Protein AF-A0AAQ3PL29-F1 (afdb_monomer)

Solvent-accessible surface area (backbone atoms only — not comparable to full-atom values): 6044 Å² total; per-residue (Å²): 77,51,42,71,51,41,98,82,77,38,75,44,59,37,98,85,70,43,81,46,47,61,82,81,49,55,82,45,53,76,32,68,85,42,53,78,67,60,96,75,78,90,84,74,54,77,70,49,51,51,46,7,36,37,24,46,77,64,25,51,72,46,39,22,65,73,70,69,34,84,84,58,50,38,90,79,58,35,65,40,60,66,62,54,57,53,51,31,62,74,59,63,70,81,80,84,92,127

Nearest PDB structures (foldseek):
  7eox-assembly2_B  TM=8.051E-01  e=1.163E-01  Euphorbia resinifera

Mean predicted aligned error: 13.04 Å

Organism: NCBI:txid547442

pLDDT: mean 70.76, std 15.59, range [32.84, 94.56]

Structure (mmCIF, N/CA/C/O backbone):
data_AF-A0AAQ3PL29-F1
#
_entry.id   AF-A0AAQ3PL29-F1
#
loop_
_atom_site.group_PDB
_atom_site.id
_atom_site.type_symbol
_atom_site.label_atom_id
_atom_site.label_alt_id
_atom_site.label_comp_id
_atom_site.label_asym_id
_atom_site.label_entity_id
_atom_site.label_seq_id
_atom_site.pdbx_PDB_ins_code
_atom_site.Cartn_x
_atom_site.Cartn_y
_atom_site.Cartn_z
_atom_site.occupancy
_atom_site.B_iso_or_equiv
_atom_site.auth_seq_id
_atom_site.auth_comp_id
_atom_site.auth_asym_id
_atom_site.auth_atom_id
_atom_site.pdbx_PDB_model_num
ATOM 1 N N . MET A 1 1 ? 8.591 -1.775 -19.445 1.00 53.91 1 MET A N 1
ATOM 2 C CA . MET A 1 1 ? 8.043 -0.527 -18.872 1.00 53.91 1 MET A CA 1
ATOM 3 C C . MET A 1 1 ? 8.960 0.686 -19.023 1.00 53.91 1 MET A C 1
ATOM 5 O O . MET A 1 1 ? 8.446 1.721 -19.422 1.00 53.91 1 MET A O 1
ATOM 9 N N . ALA A 1 2 ? 10.278 0.591 -18.808 1.00 64.62 2 ALA A N 1
ATOM 10 C CA . ALA A 1 2 ? 11.175 1.740 -18.972 1.00 64.62 2 ALA A CA 1
ATOM 11 C C . ALA A 1 2 ? 12.517 1.386 -19.624 1.00 64.62 2 ALA A C 1
ATOM 13 O O . ALA A 1 2 ? 12.862 0.202 -19.713 1.00 64.62 2 ALA A O 1
ATOM 14 N N . ASP A 1 3 ? 13.228 2.407 -20.102 1.00 64.19 3 ASP A N 1
ATOM 15 C CA . ASP A 1 3 ? 14.595 2.305 -20.617 1.00 64.19 3 ASP A CA 1
ATOM 16 C C . ASP A 1 3 ? 15.584 2.959 -19.649 1.00 64.19 3 ASP A C 1
ATOM 18 O O . ASP A 1 3 ? 15.267 3.983 -19.049 1.00 64.19 3 ASP A O 1
ATOM 22 N N . LEU A 1 4 ? 16.758 2.357 -19.480 1.00 68.94 4 LEU A N 1
ATOM 23 C CA . LEU A 1 4 ? 17.850 2.885 -18.648 1.00 68.94 4 LEU A CA 1
ATOM 24 C C . LEU A 1 4 ? 18.853 3.697 -19.477 1.00 68.94 4 LEU A C 1
ATOM 26 O O . LEU A 1 4 ? 19.781 4.289 -18.924 1.00 68.94 4 LEU A O 1
ATOM 30 N N . LEU A 1 5 ? 18.681 3.690 -20.800 1.00 72.94 5 LEU A N 1
ATOM 31 C CA . LEU A 1 5 ? 19.566 4.334 -21.750 1.00 72.94 5 LEU A CA 1
ATOM 32 C C . LEU A 1 5 ? 18.849 5.481 -22.462 1.00 72.94 5 LEU A C 1
ATOM 34 O O . LEU A 1 5 ? 17.677 5.383 -22.818 1.00 72.94 5 LEU A O 1
ATOM 38 N N . ASP A 1 6 ? 19.585 6.562 -22.690 1.00 70.50 6 ASP A N 1
ATOM 39 C CA . ASP A 1 6 ? 19.188 7.632 -23.595 1.00 70.50 6 ASP A CA 1
ATOM 40 C C . ASP A 1 6 ? 19.398 7.204 -25.063 1.00 70.50 6 ASP A C 1
ATOM 42 O O . ASP A 1 6 ? 20.060 6.207 -25.367 1.00 70.50 6 ASP A O 1
ATOM 46 N N . ASN A 1 7 ? 18.895 8.005 -25.998 1.00 74.62 7 ASN A N 1
ATOM 47 C CA . ASN A 1 7 ? 18.986 7.824 -27.449 1.00 74.62 7 ASN A CA 1
ATOM 48 C C . ASN A 1 7 ? 20.429 7.666 -27.969 1.00 74.62 7 ASN A C 1
ATOM 50 O O . ASN A 1 7 ? 20.645 7.153 -29.066 1.00 74.62 7 ASN A O 1
ATOM 54 N N . GLY A 1 8 ? 21.422 8.106 -27.189 1.00 76.81 8 GLY A N 1
ATOM 55 C CA . GLY A 1 8 ? 22.848 7.902 -27.451 1.00 76.81 8 GLY A CA 1
ATOM 56 C C . GLY A 1 8 ? 23.420 6.566 -26.959 1.00 76.81 8 GLY A C 1
ATOM 57 O O . GLY A 1 8 ? 24.637 6.397 -27.015 1.00 76.81 8 GLY A O 1
ATOM 58 N N . VAL A 1 9 ? 22.587 5.645 -26.455 1.00 72.94 9 VAL A N 1
ATOM 59 C CA . VAL A 1 9 ? 22.993 4.379 -25.812 1.00 72.94 9 VAL A CA 1
ATOM 60 C C . VAL A 1 9 ? 23.937 4.639 -24.628 1.00 72.94 9 VAL A C 1
ATOM 62 O O . VAL A 1 9 ? 24.962 3.985 -24.445 1.00 72.94 9 VAL A O 1
ATOM 65 N N . LYS A 1 10 ? 23.610 5.658 -23.831 1.00 76.56 10 LYS A N 1
ATOM 66 C CA . LYS A 1 10 ? 24.331 6.045 -22.610 1.00 76.56 10 LYS A CA 1
ATOM 67 C C . LYS A 1 10 ? 23.372 6.045 -21.423 1.00 76.56 10 LYS A C 1
ATOM 69 O O . LYS A 1 10 ? 22.183 6.249 -21.660 1.00 76.56 10 LYS A O 1
ATOM 74 N N . PRO A 1 11 ? 23.853 5.845 -20.185 1.00 70.56 11 PRO A N 1
ATOM 75 C CA . PRO A 1 11 ? 23.021 5.995 -18.996 1.00 70.56 11 PRO A CA 1
ATOM 76 C C . PRO A 1 11 ? 22.309 7.348 -18.992 1.00 70.56 11 PRO A C 1
ATOM 78 O O . PRO A 1 11 ? 22.901 8.363 -19.369 1.00 70.56 11 PRO A O 1
ATOM 81 N N . ILE A 1 12 ? 21.037 7.354 -18.597 1.00 67.94 12 ILE A N 1
ATOM 82 C CA . ILE A 1 12 ? 20.301 8.606 -18.415 1.00 67.94 12 ILE A CA 1
ATOM 83 C C . ILE A 1 12 ? 20.897 9.341 -17.204 1.00 67.94 12 ILE A C 1
ATOM 85 O O . ILE A 1 12 ? 21.131 8.743 -16.152 1.00 67.94 12 ILE A O 1
ATOM 89 N N . LEU A 1 13 ? 21.164 10.635 -17.376 1.00 72.81 13 LEU A N 1
ATOM 90 C CA . LEU A 1 13 ? 21.776 11.489 -16.361 1.00 72.81 13 LEU A CA 1
ATOM 91 C C . LEU A 1 13 ? 20.704 12.262 -15.581 1.00 72.81 13 LEU A C 1
ATOM 93 O O . LEU A 1 13 ? 19.688 12.674 -16.146 1.00 72.81 13 LEU A O 1
ATOM 97 N N . GLY A 1 14 ? 20.947 12.478 -14.289 1.00 62.56 14 GLY A N 1
ATOM 98 C CA . GLY A 1 14 ? 20.147 13.361 -13.442 1.00 62.56 14 GLY A CA 1
ATOM 99 C C . GLY A 1 14 ? 20.372 14.839 -13.770 1.00 62.56 14 GLY A C 1
ATOM 100 O O . GLY A 1 14 ? 21.231 15.196 -14.579 1.00 62.56 14 GLY A O 1
ATOM 101 N N . GLU A 1 15 ? 19.636 15.737 -13.108 1.00 62.50 15 GLU A N 1
ATOM 102 C CA . GLU A 1 15 ? 19.735 17.180 -13.391 1.00 62.50 15 GLU A CA 1
ATOM 103 C C . GLU A 1 15 ? 21.132 17.762 -13.105 1.00 62.50 15 GLU A C 1
ATOM 105 O O . GLU A 1 15 ? 21.545 18.748 -13.718 1.00 62.50 15 GLU A O 1
ATOM 110 N N . GLN A 1 16 ? 21.887 17.112 -12.218 1.00 74.94 16 GLN A N 1
ATOM 111 C CA . GLN A 1 16 ? 23.268 17.460 -11.881 1.00 74.94 16 GLN A CA 1
ATOM 112 C C . GLN A 1 16 ? 24.308 16.892 -12.868 1.00 74.94 16 GLN A C 1
ATOM 114 O O . GLN A 1 16 ? 25.496 17.111 -12.668 1.00 74.94 16 GLN A O 1
ATOM 119 N N . HIS A 1 17 ? 23.881 16.232 -13.956 1.00 63.34 17 HIS A N 1
ATOM 120 C CA . HIS A 1 17 ? 24.731 15.533 -14.938 1.00 63.34 17 HIS A CA 1
ATOM 121 C C . HIS A 1 17 ? 25.517 14.327 -14.393 1.00 63.34 17 HIS A C 1
ATOM 123 O O . HIS A 1 17 ? 26.402 13.813 -15.075 1.00 63.34 17 HIS A O 1
ATOM 129 N N . ASP A 1 18 ? 25.152 13.842 -13.210 1.00 70.12 18 ASP A N 1
ATOM 130 C CA . ASP A 1 18 ? 25.602 12.555 -12.683 1.00 70.12 18 ASP A CA 1
ATOM 131 C C . ASP A 1 18 ? 24.663 11.427 -13.134 1.00 70.12 18 ASP A C 1
ATOM 133 O O . ASP A 1 18 ? 23.526 11.684 -13.543 1.00 70.12 18 ASP A O 1
ATOM 137 N N . ASP A 1 19 ? 25.116 10.173 -13.045 1.00 64.75 19 ASP A N 1
ATOM 138 C CA . ASP A 1 19 ? 24.275 9.003 -13.317 1.00 64.75 19 ASP A CA 1
ATOM 139 C C . ASP A 1 19 ? 22.994 9.066 -12.479 1.00 64.75 19 ASP A C 1
ATOM 141 O O . ASP A 1 19 ? 23.026 9.256 -11.258 1.00 64.75 19 ASP A O 1
ATOM 145 N N . ALA A 1 20 ? 21.843 8.905 -13.129 1.00 61.81 20 ALA A N 1
ATOM 146 C CA . ALA A 1 20 ? 20.590 8.969 -12.413 1.00 61.81 20 ALA A CA 1
ATOM 147 C C . ALA A 1 20 ? 20.385 7.726 -11.543 1.00 61.81 20 ALA A C 1
ATOM 149 O O . ALA A 1 20 ? 20.145 6.614 -12.016 1.00 61.81 20 ALA A O 1
ATOM 150 N N . VAL A 1 21 ? 20.463 7.937 -10.235 1.00 61.34 21 VAL A N 1
ATOM 151 C CA . VAL A 1 21 ? 20.115 6.943 -9.224 1.00 61.34 21 VAL A CA 1
ATOM 152 C C . VAL A 1 21 ? 18.597 6.754 -9.153 1.00 61.34 21 VAL A C 1
ATOM 154 O O . VAL A 1 21 ? 17.822 7.673 -9.413 1.00 61.34 21 VAL A O 1
ATOM 157 N N . SER A 1 22 ? 18.144 5.569 -8.734 1.00 59.12 22 SER A N 1
ATOM 158 C CA . SER A 1 22 ? 16.713 5.221 -8.635 1.00 59.12 22 SER A CA 1
ATOM 159 C C . SER A 1 22 ? 15.881 6.222 -7.818 1.00 59.12 22 SER A C 1
ATOM 161 O O . SER A 1 22 ? 14.675 6.332 -8.014 1.00 59.12 22 SER A O 1
ATOM 163 N N . PHE A 1 23 ? 16.522 6.982 -6.925 1.00 55.91 23 PHE A N 1
ATOM 164 C CA . PHE A 1 23 ? 15.887 8.028 -6.125 1.00 55.91 23 PHE A CA 1
ATOM 165 C C . PHE A 1 23 ? 15.575 9.317 -6.909 1.00 55.91 23 PHE A C 1
ATOM 167 O O . PHE A 1 23 ? 14.596 9.986 -6.595 1.00 55.91 23 PHE A O 1
ATOM 174 N N . THR A 1 24 ? 16.364 9.669 -7.931 1.00 57.50 24 THR A N 1
ATOM 175 C CA . THR A 1 24 ? 16.134 10.869 -8.759 1.00 57.50 24 THR A CA 1
ATOM 176 C C . THR A 1 24 ? 15.277 10.576 -9.988 1.00 57.50 24 THR A C 1
ATOM 178 O O . THR A 1 24 ? 14.532 11.446 -10.429 1.00 57.50 24 THR A O 1
ATOM 181 N N . MET A 1 25 ? 15.323 9.348 -10.518 1.00 59.66 25 MET A N 1
ATOM 182 C CA . MET A 1 25 ? 14.597 8.976 -11.741 1.00 59.66 25 MET A CA 1
ATOM 183 C C . MET A 1 25 ? 13.397 8.039 -11.553 1.00 59.66 25 MET A C 1
ATOM 185 O O . MET A 1 25 ? 12.648 7.815 -12.509 1.00 59.66 25 MET A O 1
ATOM 189 N N . GLY A 1 26 ? 13.182 7.486 -10.357 1.00 66.25 26 GLY A N 1
ATOM 190 C CA . GLY A 1 26 ? 12.108 6.521 -10.118 1.00 66.25 26 GLY A CA 1
ATOM 191 C C . GLY A 1 26 ? 12.196 5.326 -11.074 1.00 66.25 26 GLY A C 1
ATOM 192 O O . GLY A 1 26 ? 13.261 4.743 -11.264 1.00 66.25 26 GLY A O 1
ATOM 193 N N . ALA A 1 27 ? 11.084 4.974 -11.722 1.00 63.06 27 ALA A N 1
ATOM 194 C CA . ALA A 1 27 ? 10.999 3.834 -12.637 1.00 63.06 27 ALA A CA 1
ATOM 195 C C . ALA A 1 27 ? 11.666 4.050 -14.017 1.00 63.06 27 ALA A C 1
ATOM 197 O O . ALA A 1 27 ? 11.422 3.252 -14.916 1.00 63.06 27 ALA A O 1
ATOM 198 N N . SER A 1 28 ? 12.522 5.066 -14.186 1.00 65.94 28 SER A N 1
ATOM 199 C CA . SER A 1 28 ? 13.227 5.427 -15.429 1.00 65.94 28 SER A CA 1
ATOM 200 C C . SER A 1 28 ? 12.316 5.878 -16.590 1.00 65.94 28 SER A C 1
ATOM 202 O O . SER A 1 28 ? 11.094 5.950 -16.461 1.00 65.94 28 SER A O 1
ATOM 204 N N . HIS A 1 29 ? 12.905 6.247 -17.734 1.00 69.38 29 HIS A N 1
ATOM 205 C CA . HIS A 1 29 ? 12.187 6.839 -18.867 1.00 69.38 29 HIS A CA 1
ATOM 206 C C . HIS A 1 29 ? 11.142 5.878 -19.456 1.00 69.38 29 HIS A C 1
ATOM 208 O O . HIS A 1 29 ? 11.463 4.769 -19.894 1.00 69.38 29 HIS A O 1
ATOM 214 N N . PHE A 1 30 ? 9.877 6.311 -19.470 1.00 59.41 30 PHE A N 1
ATOM 215 C CA . PHE A 1 30 ? 8.733 5.499 -19.881 1.00 59.41 30 PHE A CA 1
ATOM 216 C C . PHE A 1 30 ? 8.857 5.059 -21.344 1.00 59.41 30 PHE A C 1
ATOM 218 O O . PHE A 1 30 ? 8.944 5.880 -22.256 1.00 59.41 30 PHE A O 1
ATOM 225 N N . ASN A 1 31 ? 8.816 3.749 -21.587 1.00 65.06 31 ASN A N 1
ATOM 226 C CA . ASN A 1 31 ? 8.811 3.191 -22.933 1.00 65.06 31 ASN A CA 1
ATOM 227 C C . ASN A 1 31 ? 7.426 2.610 -23.236 1.00 65.06 31 ASN A C 1
ATOM 229 O O . ASN A 1 31 ? 7.120 1.479 -22.852 1.00 65.06 31 ASN A O 1
ATOM 233 N N . ALA A 1 32 ? 6.611 3.387 -23.958 1.00 66.31 32 ALA A N 1
ATOM 234 C CA . ALA A 1 32 ? 5.229 3.042 -24.292 1.00 66.31 32 ALA A CA 1
ATOM 235 C C . ALA A 1 32 ? 5.106 1.709 -25.050 1.00 66.31 32 ALA A C 1
ATOM 237 O O . ALA A 1 32 ? 4.215 0.916 -24.758 1.00 66.31 32 ALA A O 1
ATOM 238 N N . SER A 1 33 ? 6.043 1.412 -25.959 1.00 69.88 33 SER A N 1
ATOM 239 C CA . SER A 1 33 ? 6.047 0.151 -26.722 1.00 69.88 33 SER A CA 1
ATOM 240 C C . SER A 1 33 ? 6.299 -1.081 -25.845 1.00 69.88 33 SER A C 1
ATOM 242 O O . SER A 1 33 ? 5.809 -2.168 -26.130 1.00 69.88 33 SER A O 1
ATOM 244 N N . ARG A 1 34 ? 7.025 -0.906 -24.734 1.00 63.06 34 ARG A N 1
ATOM 245 C CA . ARG A 1 34 ? 7.270 -1.939 -23.716 1.00 63.06 34 ARG A CA 1
ATOM 246 C C . ARG A 1 34 ? 6.267 -1.894 -22.560 1.00 63.06 34 ARG A C 1
ATOM 248 O O . ARG A 1 34 ? 6.461 -2.610 -21.578 1.00 63.06 34 ARG A O 1
ATOM 255 N N . ALA A 1 35 ? 5.279 -1.005 -22.608 1.00 65.19 35 ALA A N 1
ATOM 256 C CA . ALA A 1 35 ? 4.203 -0.913 -21.623 1.00 65.19 35 ALA A CA 1
ATOM 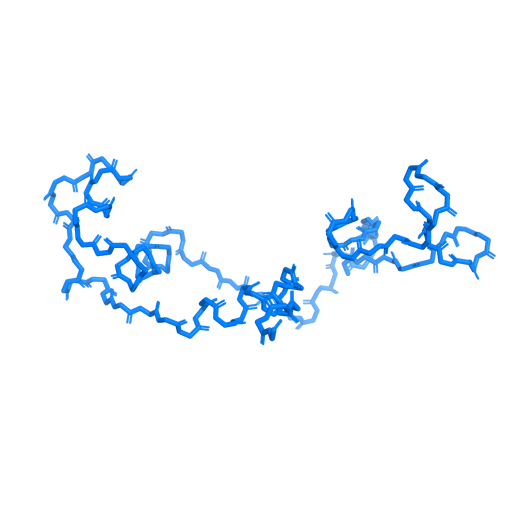257 C C . ALA A 1 35 ? 2.920 -1.611 -22.106 1.00 65.19 35 ALA A C 1
ATOM 259 O O . ALA A 1 35 ? 2.059 -1.921 -21.293 1.00 65.19 35 ALA A O 1
ATOM 260 N N . THR A 1 36 ? 2.805 -1.884 -23.410 1.00 66.25 36 THR A N 1
ATOM 261 C CA . THR A 1 36 ? 1.655 -2.576 -24.012 1.00 66.25 36 THR A CA 1
ATOM 262 C C . THR A 1 36 ? 1.665 -4.096 -23.830 1.00 66.25 36 THR A C 1
ATOM 264 O O . THR A 1 36 ? 0.607 -4.703 -23.935 1.00 66.25 36 THR A O 1
ATOM 267 N N . ASP A 1 37 ? 2.819 -4.705 -23.542 1.00 66.44 37 ASP A N 1
ATOM 268 C CA . ASP A 1 37 ? 2.946 -6.134 -23.216 1.00 66.44 37 ASP A CA 1
ATOM 269 C C . ASP A 1 37 ? 3.873 -6.304 -22.003 1.00 66.44 37 ASP A C 1
ATOM 271 O O . ASP A 1 37 ? 5.101 -6.381 -22.114 1.00 66.44 37 ASP A O 1
ATOM 275 N N . LEU A 1 38 ? 3.276 -6.233 -20.813 1.00 62.66 38 LEU A N 1
ATOM 276 C CA . LEU A 1 38 ? 3.971 -6.396 -19.541 1.00 62.66 38 LEU A CA 1
ATOM 277 C C . LEU A 1 38 ? 3.842 -7.858 -19.112 1.00 62.66 38 LEU A C 1
ATOM 279 O O . LEU A 1 38 ? 2.791 -8.270 -18.633 1.00 62.66 38 LEU A O 1
ATOM 283 N N . GLY A 1 39 ? 4.918 -8.636 -19.256 1.00 73.50 39 GLY A N 1
ATOM 284 C CA . GLY A 1 39 ? 4.913 -10.061 -18.899 1.00 73.50 39 GLY A CA 1
ATOM 285 C C . GLY A 1 39 ? 4.521 -10.360 -17.441 1.00 73.50 39 GLY A C 1
ATOM 286 O O . GLY A 1 39 ? 3.991 -11.434 -17.173 1.00 73.50 39 GLY A O 1
ATOM 287 N N . LEU A 1 40 ? 4.744 -9.422 -16.509 1.00 73.31 40 LEU A N 1
ATOM 288 C CA . LEU A 1 40 ? 4.265 -9.488 -15.125 1.00 73.31 40 LEU A CA 1
ATOM 289 C C . LEU A 1 40 ? 3.723 -8.120 -14.696 1.00 73.31 40 LEU A C 1
ATOM 291 O O . LEU A 1 40 ? 4.397 -7.101 -14.861 1.00 73.31 40 LEU A O 1
ATOM 295 N N . VAL A 1 41 ? 2.529 -8.122 -14.107 1.00 69.44 41 VAL A N 1
ATOM 296 C CA . VAL A 1 41 ? 1.910 -6.961 -13.462 1.00 69.44 41 VAL A CA 1
ATOM 297 C C . VAL A 1 41 ? 1.760 -7.283 -11.981 1.00 69.44 41 VAL A C 1
ATOM 299 O O . VAL A 1 41 ? 1.254 -8.3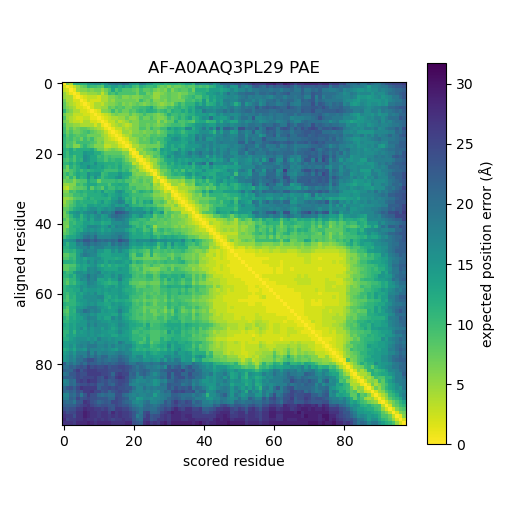47 -11.630 1.00 69.44 41 VAL A O 1
ATOM 302 N N . TYR A 1 42 ? 2.214 -6.373 -11.123 1.00 66.62 42 TYR A N 1
ATOM 303 C CA . TYR A 1 42 ? 1.913 -6.430 -9.698 1.00 66.62 42 TYR A CA 1
ATOM 304 C C . TYR A 1 42 ? 0.582 -5.721 -9.483 1.00 66.62 42 TYR A C 1
ATOM 306 O O . TYR A 1 42 ? 0.507 -4.501 -9.628 1.00 66.62 42 TYR A O 1
ATOM 314 N N . ASP A 1 43 ? -0.461 -6.499 -9.214 1.00 73.31 43 ASP A N 1
ATOM 315 C CA . ASP A 1 43 ? -1.764 -5.960 -8.843 1.00 73.31 43 ASP A CA 1
ATOM 316 C C . ASP A 1 43 ? -1.784 -5.669 -7.340 1.00 73.31 43 ASP A C 1
ATOM 318 O O . ASP A 1 43 ? -1.199 -6.416 -6.553 1.00 73.31 43 ASP A O 1
ATOM 322 N N . VAL A 1 44 ? -2.412 -4.559 -6.963 1.00 70.94 44 VAL A N 1
ATOM 323 C CA . VAL A 1 44 ? -2.536 -4.119 -5.572 1.00 70.94 44 VAL A CA 1
ATOM 324 C C . VAL A 1 44 ? -3.978 -3.687 -5.366 1.00 70.94 44 VAL A C 1
ATOM 326 O O . VAL A 1 44 ? -4.429 -2.705 -5.964 1.00 70.94 44 VAL A O 1
ATOM 329 N N . ASP A 1 45 ? -4.700 -4.388 -4.496 1.00 75.81 45 ASP A N 1
ATOM 330 C CA . ASP A 1 45 ? -6.029 -3.962 -4.090 1.00 75.81 45 ASP A CA 1
ATOM 331 C C . ASP A 1 45 ? -5.902 -2.725 -3.198 1.00 75.81 45 ASP A C 1
ATOM 333 O O . ASP A 1 45 ? -5.389 -2.759 -2.074 1.00 75.81 45 ASP A O 1
ATOM 337 N N . ALA A 1 46 ? -6.381 -1.592 -3.715 1.00 67.19 46 ALA A N 1
ATOM 338 C CA . ALA A 1 46 ? -6.226 -0.304 -3.054 1.00 67.19 46 ALA A CA 1
ATOM 339 C C . ALA A 1 46 ? -6.849 -0.266 -1.647 1.00 67.19 46 ALA A C 1
ATOM 341 O O . ALA A 1 46 ? -6.443 0.538 -0.805 1.00 67.19 46 ALA A O 1
ATOM 342 N N . ARG A 1 47 ? -7.862 -1.101 -1.400 1.00 69.50 47 ARG A N 1
ATOM 343 C CA . ARG A 1 47 ? -8.622 -1.110 -0.160 1.00 69.50 47 ARG A CA 1
ATOM 344 C C . ARG A 1 47 ? -7.995 -2.041 0.863 1.00 69.50 47 ARG A C 1
ATOM 346 O O . ARG A 1 47 ? -7.857 -1.623 2.009 1.00 69.50 47 ARG A O 1
ATOM 353 N N . ASP A 1 48 ? -7.616 -3.247 0.463 1.00 79.56 48 ASP A N 1
ATOM 354 C CA . ASP A 1 48 ? -7.176 -4.281 1.394 1.00 79.56 48 ASP A CA 1
ATOM 355 C C . ASP A 1 48 ? -5.650 -4.311 1.558 1.00 79.56 48 ASP A C 1
ATOM 357 O O . ASP A 1 48 ? -5.161 -4.400 2.689 1.00 79.56 48 ASP A O 1
ATOM 361 N N . ASP A 1 49 ? -4.873 -4.114 0.490 1.00 79.38 49 ASP A N 1
ATOM 362 C CA . ASP A 1 49 ? -3.408 -4.190 0.571 1.00 79.38 49 ASP A CA 1
ATOM 363 C C . ASP A 1 49 ? -2.813 -2.956 1.259 1.00 79.38 49 ASP A C 1
ATOM 365 O O . ASP A 1 49 ? -1.986 -3.077 2.169 1.00 79.38 49 ASP A O 1
ATOM 369 N N . TYR A 1 50 ? -3.287 -1.750 0.918 1.00 83.75 50 TYR A N 1
ATOM 370 C CA . TYR A 1 50 ? -2.840 -0.532 1.606 1.00 83.75 50 TYR A CA 1
ATOM 371 C C . TYR A 1 50 ? -3.335 -0.463 3.049 1.00 83.75 50 TYR A C 1
ATOM 373 O O . TYR A 1 50 ? -2.595 -0.011 3.924 1.00 83.75 50 TYR A O 1
ATOM 381 N N . ALA A 1 51 ? -4.555 -0.921 3.336 1.00 88.81 51 ALA A N 1
ATOM 382 C CA . ALA A 1 51 ? -5.033 -0.976 4.713 1.00 88.81 51 ALA A CA 1
ATOM 383 C C . ALA A 1 51 ? -4.219 -1.980 5.545 1.00 88.81 51 ALA A C 1
ATOM 385 O O . ALA A 1 51 ? -3.825 -1.649 6.665 1.00 88.81 51 ALA A O 1
ATOM 386 N N . SER A 1 52 ? -3.885 -3.147 4.984 1.00 87.19 52 SER A N 1
ATOM 387 C CA . SER A 1 52 ? -3.023 -4.147 5.631 1.00 87.19 52 SER A CA 1
ATOM 388 C C . SER A 1 52 ? -1.614 -3.618 5.885 1.00 87.19 52 SER A C 1
ATOM 390 O O . SER A 1 52 ? -1.030 -3.866 6.944 1.00 87.19 52 SER A O 1
ATOM 392 N N . TYR A 1 53 ? -1.078 -2.842 4.942 1.00 86.31 53 TYR A N 1
ATOM 393 C CA . TYR A 1 53 ? 0.209 -2.167 5.071 1.00 86.31 53 TYR A CA 1
ATOM 394 C C . TYR A 1 53 ? 0.198 -1.101 6.177 1.00 86.31 53 TYR A C 1
ATOM 396 O O . TYR A 1 53 ? 1.055 -1.098 7.063 1.00 86.31 53 TYR A O 1
ATOM 404 N N . ILE A 1 54 ? -0.813 -0.224 6.185 1.00 89.94 54 ILE A N 1
ATOM 405 C CA . ILE A 1 54 ? -0.991 0.799 7.228 1.00 89.94 54 ILE A CA 1
ATOM 406 C C . ILE A 1 54 ? -1.135 0.135 8.601 1.00 89.94 54 ILE A C 1
ATOM 408 O O . ILE A 1 54 ? -0.555 0.604 9.580 1.00 89.94 54 ILE A O 1
ATOM 412 N N . CYS A 1 55 ? -1.861 -0.979 8.682 1.00 91.06 55 CYS A N 1
ATOM 413 C CA . CYS A 1 55 ? -2.010 -1.753 9.908 1.00 91.06 55 CYS A CA 1
ATOM 414 C C . CYS A 1 55 ? -0.702 -2.372 10.402 1.00 91.06 55 CYS A C 1
ATOM 416 O O . CYS A 1 55 ? -0.456 -2.355 11.608 1.00 91.06 55 CYS A O 1
ATOM 418 N N . GLY A 1 56 ? 0.139 -2.883 9.499 1.00 87.81 56 GLY A N 1
ATOM 419 C CA . GLY A 1 56 ? 1.461 -3.409 9.839 1.00 87.81 56 GLY A CA 1
ATOM 420 C C . GLY A 1 56 ? 2.437 -2.331 10.316 1.00 87.81 56 GLY A C 1
ATOM 421 O O . GLY A 1 56 ? 3.188 -2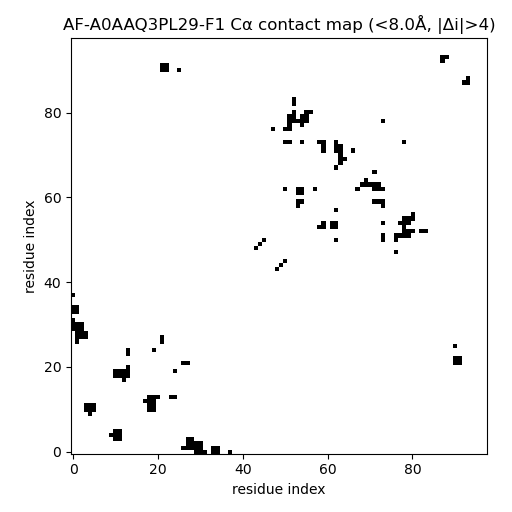.566 11.258 1.00 87.81 56 GLY A O 1
ATOM 422 N N . LEU A 1 57 ? 2.405 -1.147 9.698 1.00 89.62 57 LEU A N 1
ATOM 423 C CA . LEU A 1 57 ? 3.387 -0.088 9.944 1.00 89.62 57 LEU A CA 1
ATOM 424 C C . LEU A 1 57 ? 2.985 0.886 11.064 1.00 89.62 57 LEU A C 1
ATOM 426 O O . LEU A 1 57 ? 3.816 1.275 11.881 1.00 89.62 57 LEU A O 1
ATOM 430 N N . LEU A 1 58 ? 1.723 1.321 11.078 1.00 90.69 58 LEU A N 1
ATOM 431 C CA . LEU A 1 58 ? 1.241 2.456 11.880 1.00 90.69 58 LEU A CA 1
ATOM 432 C C . LEU A 1 58 ? 0.071 2.091 12.811 1.00 90.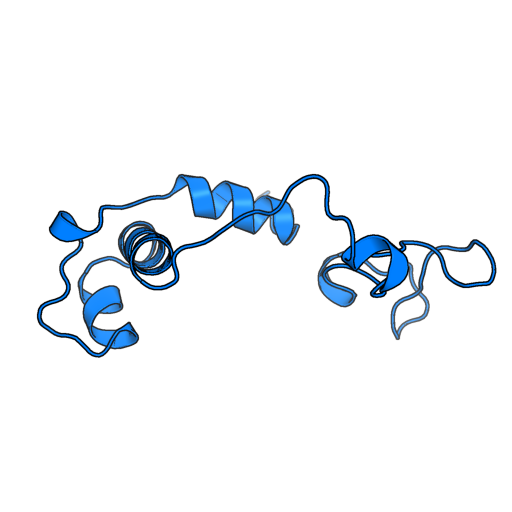69 58 LEU A C 1
ATOM 434 O O . LEU A 1 58 ? -0.261 2.847 13.729 1.00 90.69 58 LEU A O 1
ATOM 438 N N . GLY A 1 59 ? -0.558 0.935 12.590 1.00 90.75 59 GLY A N 1
ATOM 439 C CA . GLY A 1 59 ? -1.624 0.396 13.428 1.00 90.75 59 GLY A CA 1
ATOM 440 C C . GLY A 1 59 ? -3.001 1.042 13.229 1.00 90.75 59 GLY A C 1
ATOM 441 O O . GLY A 1 59 ? -3.233 1.901 12.378 1.00 90.75 59 GLY A O 1
ATOM 442 N N . GLU A 1 60 ? -3.962 0.614 14.049 1.00 93.94 60 GLU A N 1
ATOM 443 C CA . GLU A 1 60 ? -5.394 0.864 13.818 1.00 93.94 60 GLU A CA 1
ATOM 444 C C . GLU A 1 60 ? -5.813 2.340 13.913 1.00 93.94 60 GLU A C 1
ATOM 446 O O . GLU A 1 60 ? -6.717 2.779 13.202 1.00 93.94 60 GLU A O 1
ATOM 451 N N . LYS A 1 61 ? -5.152 3.136 14.764 1.00 94.25 61 LYS A N 1
ATOM 452 C CA . LYS A 1 61 ? -5.434 4.580 14.853 1.00 94.25 61 LYS A CA 1
ATOM 453 C C . LYS A 1 61 ? -5.112 5.288 13.536 1.00 94.25 61 LYS A C 1
ATOM 455 O O . LYS A 1 61 ? -5.892 6.128 13.094 1.00 94.25 61 LYS A O 1
ATOM 460 N N . ALA A 1 62 ? -3.992 4.925 12.913 1.00 92.94 62 ALA A N 1
ATOM 461 C CA . ALA A 1 62 ? -3.592 5.473 11.626 1.00 92.94 62 ALA A CA 1
ATOM 462 C C . ALA A 1 62 ? -4.528 5.001 10.511 1.00 92.94 62 ALA A C 1
ATOM 464 O O . ALA A 1 62 ? -4.959 5.829 9.715 1.00 92.94 62 ALA A O 1
ATOM 465 N N . LEU A 1 63 ? -4.930 3.722 10.515 1.00 93.56 63 LEU A N 1
ATOM 466 C CA . LEU A 1 63 ? -5.918 3.200 9.567 1.00 93.56 63 LEU A CA 1
ATOM 467 C C . LEU A 1 63 ? -7.194 4.051 9.567 1.00 93.56 63 LEU A C 1
ATOM 469 O O . LEU A 1 63 ? -7.590 4.559 8.520 1.00 93.56 63 LEU A O 1
ATOM 473 N N . LYS A 1 64 ? -7.801 4.270 10.738 1.00 94.31 64 LYS A N 1
ATOM 474 C CA . LYS A 1 64 ? -9.044 5.051 10.864 1.00 94.31 64 LYS A CA 1
ATOM 475 C C . LYS A 1 64 ? -8.870 6.510 10.446 1.00 94.31 64 LYS A C 1
ATOM 477 O O . LYS A 1 64 ? -9.780 7.093 9.868 1.00 94.31 64 LYS A O 1
ATOM 482 N N . SER A 1 65 ? -7.707 7.097 10.731 1.00 94.56 65 SER A N 1
ATOM 483 C CA . SER A 1 65 ? -7.418 8.489 10.377 1.00 94.56 65 SER A CA 1
ATOM 484 C C . SER A 1 65 ? -7.173 8.684 8.880 1.00 94.56 65 SER A C 1
ATOM 486 O O . SER A 1 65 ? -7.5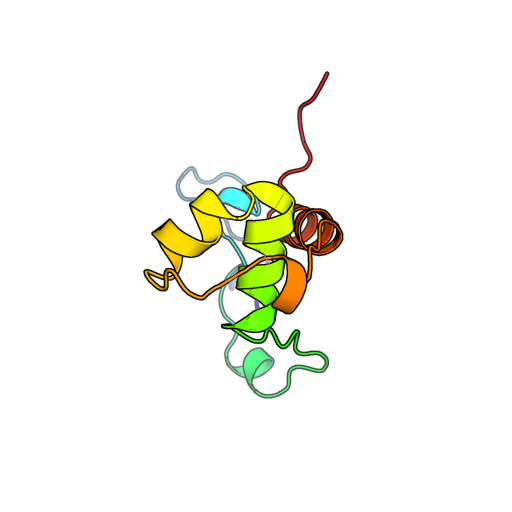95 9.699 8.339 1.00 94.56 65 SER A O 1
ATOM 488 N N . ILE A 1 66 ? -6.485 7.749 8.220 1.00 91.75 66 ILE A N 1
ATOM 489 C CA . ILE A 1 66 ? -6.121 7.847 6.797 1.00 91.75 66 ILE A CA 1
ATOM 490 C C . ILE A 1 66 ? -7.310 7.467 5.911 1.00 91.75 66 ILE A C 1
ATOM 492 O O . ILE A 1 66 ? -7.604 8.160 4.943 1.00 91.75 66 ILE A O 1
ATOM 496 N N .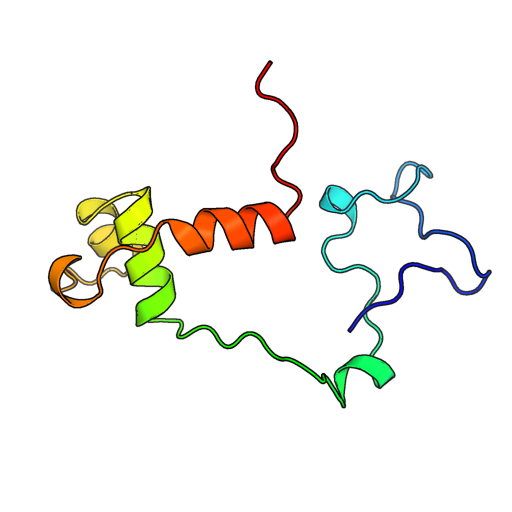 THR A 1 67 ? -8.021 6.392 6.261 1.00 90.12 67 THR A N 1
ATOM 497 C CA . THR A 1 67 ? -9.205 5.936 5.509 1.00 90.12 67 THR A CA 1
ATOM 498 C C . THR A 1 67 ? -10.443 6.790 5.771 1.00 90.12 67 THR A C 1
ATOM 500 O O . THR A 1 67 ? -11.434 6.656 5.058 1.00 90.12 67 THR A O 1
ATOM 503 N N . LEU A 1 68 ? -10.402 7.640 6.806 1.00 92.50 68 LEU A N 1
ATOM 504 C CA . LEU A 1 68 ? -11.541 8.411 7.312 1.00 92.50 68 LEU A CA 1
ATOM 505 C C . LEU A 1 68 ? -12.761 7.534 7.658 1.00 92.50 68 LEU A C 1
ATOM 507 O O . LEU A 1 68 ? -13.881 8.034 7.767 1.00 92.50 68 LEU A O 1
ATOM 511 N N . ASP A 1 69 ? -12.549 6.232 7.871 1.00 89.12 69 ASP A N 1
ATOM 512 C CA . ASP A 1 69 ? -13.582 5.275 8.250 1.00 89.12 69 ASP A CA 1
ATOM 513 C C . ASP A 1 69 ? -13.331 4.764 9.679 1.00 89.12 69 ASP A C 1
ATOM 515 O O . ASP A 1 69 ? -12.433 3.944 9.899 1.00 89.12 69 ASP A O 1
ATOM 519 N N . PRO A 1 70 ? -14.141 5.169 10.675 1.00 89.25 70 PRO A N 1
ATOM 520 C CA . PRO A 1 70 ? -13.989 4.698 12.049 1.00 89.25 70 PRO A CA 1
ATOM 521 C C . PRO A 1 70 ? -14.336 3.209 12.227 1.00 89.25 70 PRO A C 1
ATOM 523 O O . PRO A 1 70 ? -14.008 2.634 13.268 1.00 89.25 70 PRO A O 1
ATOM 526 N N . ARG A 1 71 ? -15.007 2.579 11.250 1.00 90.44 71 ARG A N 1
ATOM 527 C CA . ARG A 1 71 ? -15.382 1.153 11.268 1.00 90.44 71 ARG A CA 1
ATOM 528 C C . ARG A 1 71 ? -14.291 0.240 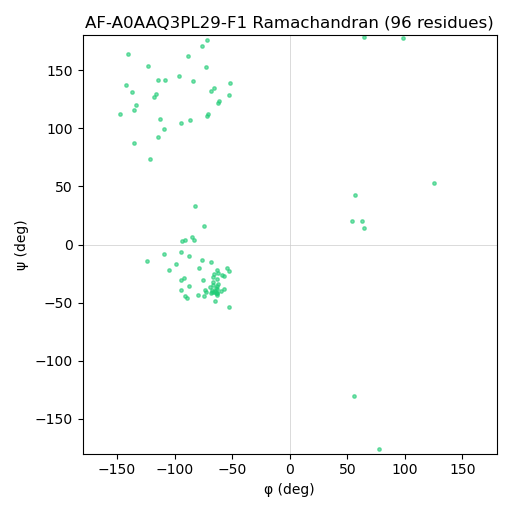10.712 1.00 90.44 71 ARG A C 1
ATOM 530 O O . ARG A 1 71 ? -14.414 -0.985 10.839 1.00 90.44 71 ARG A O 1
ATOM 537 N N . SER A 1 72 ? -13.260 0.820 10.104 1.00 89.56 72 SER A N 1
ATOM 538 C CA . SER A 1 72 ? -12.076 0.096 9.659 1.00 89.56 72 SER A CA 1
ATOM 539 C C . SER A 1 72 ? -11.316 -0.452 10.873 1.00 89.56 72 SER A C 1
ATOM 541 O O . SER A 1 72 ? -11.154 0.221 11.894 1.00 89.56 72 SER A O 1
ATOM 543 N N . THR A 1 73 ? -10.896 -1.714 10.803 1.00 92.12 73 THR A N 1
ATOM 544 C CA . THR A 1 73 ? -10.175 -2.386 11.895 1.00 92.12 73 THR A CA 1
ATOM 545 C C . THR A 1 73 ? -9.097 -3.282 11.323 1.00 92.12 73 THR A C 1
ATOM 547 O O . THR A 1 73 ? -9.381 -4.051 10.401 1.00 92.12 73 THR A O 1
ATOM 550 N N . CYS A 1 74 ? -7.910 -3.275 11.924 1.00 90.69 74 CYS A N 1
ATOM 551 C CA . CYS A 1 74 ? -6.796 -4.088 11.441 1.00 90.69 74 CYS A CA 1
ATOM 552 C C . CYS A 1 74 ? -7.073 -5.592 11.521 1.00 90.69 74 CYS A C 1
ATOM 554 O O . CYS A 1 74 ? -6.646 -6.337 10.653 1.00 90.69 74 CYS A O 1
ATOM 556 N N . SER A 1 75 ? -7.890 -6.049 12.473 1.00 89.62 75 SER A N 1
ATOM 557 C CA . SER A 1 75 ? -8.299 -7.459 12.545 1.00 89.62 75 SER A CA 1
ATOM 558 C C . SER A 1 75 ? -9.116 -7.947 11.343 1.00 89.62 75 SER A C 1
ATOM 560 O O . SER A 1 75 ? -9.198 -9.151 11.134 1.00 89.62 75 SER A O 1
ATOM 562 N N . LYS A 1 76 ? -9.757 -7.045 10.584 1.00 86.69 76 LYS A N 1
ATOM 563 C CA . LYS A 1 76 ? -10.563 -7.414 9.405 1.00 86.69 76 LYS A CA 1
ATOM 564 C C . LYS A 1 76 ? -9.731 -7.505 8.136 1.00 86.69 76 LYS A C 1
ATOM 566 O O . LYS A 1 76 ? -10.040 -8.328 7.289 1.00 86.69 76 LYS A O 1
ATOM 571 N N . VAL A 1 77 ? -8.740 -6.629 8.012 1.00 84.25 77 VAL A N 1
ATOM 572 C CA . VAL A 1 77 ? -7.927 -6.501 6.799 1.00 84.25 77 VAL A CA 1
ATOM 573 C C . VAL A 1 77 ? -6.649 -7.342 6.906 1.00 84.25 77 VAL A C 1
ATOM 575 O O . VAL A 1 77 ? -6.193 -7.910 5.926 1.00 84.25 77 VAL A O 1
ATOM 578 N N . GLY A 1 78 ? -6.124 -7.513 8.120 1.00 82.75 78 GLY A N 1
ATOM 579 C CA . GLY A 1 78 ? -4.831 -8.138 8.370 1.00 82.75 78 GLY A CA 1
ATOM 580 C C . GLY A 1 78 ? -3.729 -7.097 8.567 1.00 82.75 78 GLY A C 1
ATOM 581 O O . GLY A 1 78 ? -3.958 -5.889 8.510 1.00 82.75 78 GLY A O 1
ATOM 582 N N . SER A 1 79 ? -2.521 -7.582 8.844 1.00 78.94 79 SER A N 1
ATOM 583 C CA . SER A 1 79 ? -1.319 -6.757 8.961 1.00 78.94 79 SER A CA 1
ATOM 584 C C . SER A 1 79 ? -0.203 -7.420 8.177 1.00 78.94 79 SER A C 1
ATOM 586 O O . SER A 1 79 ? 0.185 -8.546 8.487 1.00 78.94 79 SER A O 1
ATOM 588 N N . ILE A 1 80 ? 0.331 -6.711 7.188 1.00 75.44 80 ILE A N 1
ATOM 589 C CA . ILE A 1 80 ? 1.442 -7.185 6.368 1.00 75.44 80 ILE A CA 1
ATOM 590 C C . ILE A 1 80 ? 2.633 -6.245 6.551 1.00 75.44 80 ILE A C 1
ATOM 592 O O . ILE A 1 80 ? 2.523 -5.032 6.388 1.00 75.44 80 ILE A O 1
ATOM 596 N N . LEU A 1 81 ? 3.781 -6.830 6.897 1.00 67.06 81 LEU A N 1
ATOM 597 C CA . LEU A 1 81 ? 5.080 -6.151 6.956 1.00 67.06 81 LEU A CA 1
ATOM 598 C C . LEU A 1 81 ? 5.977 -6.531 5.764 1.00 67.06 81 LEU A C 1
ATOM 600 O O . LEU A 1 81 ? 6.858 -5.756 5.406 1.00 67.06 81 LEU A O 1
ATOM 604 N N . GLU A 1 82 ? 5.741 -7.672 5.098 1.00 59.38 82 GLU A N 1
ATOM 605 C CA . GLU A 1 82 ? 6.549 -8.119 3.945 1.00 59.38 82 GLU A CA 1
ATOM 606 C C . GLU A 1 82 ? 6.484 -7.156 2.753 1.00 59.38 82 GLU A C 1
ATOM 608 O O . GLU A 1 82 ? 7.489 -6.939 2.076 1.00 59.38 82 GLU A O 1
ATOM 613 N N . VAL A 1 83 ? 5.339 -6.505 2.535 1.00 55.09 83 VAL A N 1
ATOM 614 C CA . VAL A 1 83 ? 5.189 -5.501 1.471 1.00 55.09 83 VAL A CA 1
ATOM 615 C C . VAL A 1 83 ? 6.064 -4.273 1.744 1.00 55.09 83 VAL A C 1
ATOM 617 O O . VAL A 1 83 ? 6.520 -3.646 0.796 1.00 55.09 83 VAL A O 1
ATOM 620 N N . VAL A 1 84 ? 6.424 -3.975 3.003 1.00 52.56 84 VAL A N 1
ATOM 621 C CA . VAL A 1 84 ? 7.431 -2.941 3.317 1.00 52.56 84 VAL A CA 1
ATOM 622 C C . VAL A 1 84 ? 8.792 -3.336 2.752 1.00 52.56 84 VAL A C 1
ATOM 624 O O . VAL A 1 84 ? 9.467 -2.489 2.178 1.00 52.56 84 VAL A O 1
ATOM 627 N N . ALA A 1 85 ? 9.195 -4.605 2.866 1.00 48.16 85 ALA A N 1
ATOM 628 C CA . ALA A 1 85 ? 10.477 -5.073 2.343 1.00 48.16 85 ALA A CA 1
ATOM 629 C C . ALA A 1 85 ? 10.508 -5.045 0.806 1.00 48.16 85 ALA A C 1
ATOM 631 O O . ALA A 1 85 ? 11.501 -4.603 0.233 1.00 48.16 85 ALA A O 1
ATOM 632 N N . GLN A 1 86 ? 9.415 -5.432 0.136 1.00 51.56 86 GLN A N 1
ATOM 633 C CA . GLN A 1 86 ? 9.327 -5.367 -1.330 1.00 51.56 86 GLN A CA 1
ATOM 634 C C . GLN A 1 86 ? 9.187 -3.937 -1.871 1.00 51.56 86 GLN A C 1
ATOM 636 O O . GLN A 1 86 ? 9.856 -3.595 -2.844 1.00 51.56 86 GLN A O 1
ATOM 641 N N . LEU A 1 87 ? 8.395 -3.072 -1.227 1.00 50.94 87 LEU A N 1
ATOM 642 C CA . LEU A 1 87 ? 8.324 -1.647 -1.569 1.00 50.94 87 LEU A CA 1
ATOM 643 C C . LEU A 1 87 ? 9.673 -0.962 -1.325 1.00 50.94 87 LEU A C 1
ATOM 645 O O . LEU A 1 87 ? 10.143 -0.219 -2.176 1.00 50.94 87 LEU A O 1
ATOM 649 N N . SER A 1 88 ? 10.346 -1.242 -0.206 1.00 47.62 88 SER A N 1
ATOM 650 C CA . SER A 1 88 ? 11.677 -0.682 0.076 1.00 47.62 88 SER A CA 1
ATOM 651 C C . SER A 1 88 ? 12.719 -1.164 -0.932 1.00 47.62 88 SER A C 1
ATOM 653 O O . SER A 1 88 ? 13.559 -0.371 -1.353 1.00 47.62 88 SER A O 1
ATOM 655 N N . TYR A 1 89 ? 12.636 -2.428 -1.362 1.00 44.84 89 TYR A N 1
ATOM 656 C CA . TYR A 1 89 ? 13.474 -2.979 -2.427 1.00 44.84 89 TYR A CA 1
ATOM 657 C C . TYR A 1 89 ? 13.217 -2.285 -3.773 1.00 44.84 89 TYR A C 1
ATOM 659 O O . TYR A 1 89 ? 14.165 -1.929 -4.468 1.00 44.84 89 TYR A O 1
ATOM 667 N N . HIS A 1 90 ? 11.951 -2.014 -4.113 1.00 49.41 90 HIS A N 1
ATOM 668 C CA . HIS A 1 90 ? 11.576 -1.282 -5.327 1.00 49.41 90 HIS A CA 1
ATOM 669 C C . HIS A 1 90 ? 12.027 0.190 -5.301 1.00 49.41 90 HIS A C 1
ATOM 671 O O . HIS A 1 90 ? 12.440 0.731 -6.323 1.00 49.41 90 HIS A O 1
ATOM 677 N N . ASN A 1 91 ? 12.015 0.819 -4.123 1.00 50.53 91 ASN A N 1
ATOM 678 C CA . ASN A 1 91 ? 12.355 2.232 -3.936 1.00 50.53 91 ASN A CA 1
ATOM 679 C C . ASN A 1 91 ? 13.849 2.462 -3.622 1.00 50.53 91 ASN A C 1
ATOM 681 O O . ASN A 1 91 ? 14.243 3.588 -3.321 1.00 50.53 91 ASN A O 1
ATOM 685 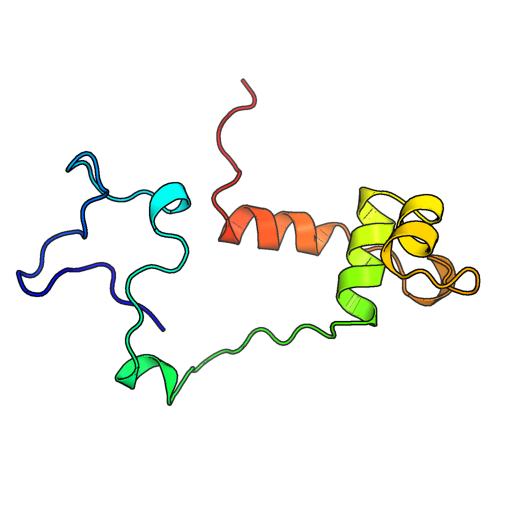N N . GLY A 1 92 ? 14.679 1.409 -3.623 1.00 50.72 92 GLY A N 1
ATOM 686 C CA . GLY A 1 92 ? 16.106 1.495 -3.288 1.00 50.72 92 GLY A CA 1
ATOM 687 C C . GLY A 1 92 ? 16.402 1.945 -1.849 1.00 50.72 92 GLY A C 1
ATOM 688 O O . GLY A 1 92 ? 17.507 2.398 -1.565 1.00 50.72 92 GLY A O 1
ATOM 689 N N . ALA A 1 93 ? 15.446 1.827 -0.923 1.00 44.44 93 ALA A N 1
ATOM 690 C CA . ALA A 1 93 ? 15.546 2.352 0.442 1.00 44.44 93 ALA A CA 1
ATOM 691 C C . ALA A 1 93 ? 16.322 1.433 1.410 1.00 44.44 93 ALA A C 1
ATOM 693 O O . ALA A 1 93 ? 16.030 1.381 2.604 1.00 44.44 93 ALA A O 1
ATOM 694 N N . THR A 1 94 ? 17.329 0.711 0.918 1.00 44.69 94 THR A N 1
ATOM 695 C CA . THR A 1 94 ? 18.273 -0.041 1.755 1.00 44.69 94 THR A CA 1
ATOM 696 C C . THR A 1 94 ? 19.698 0.432 1.501 1.00 44.69 94 THR A C 1
ATOM 698 O O . THR A 1 94 ? 20.494 -0.276 0.894 1.00 44.69 94 THR A O 1
ATOM 701 N N . GLN A 1 95 ? 20.036 1.622 1.996 1.00 38.16 95 GLN A N 1
ATOM 702 C CA . GLN A 1 95 ? 21.426 1.983 2.270 1.00 38.16 95 GLN A CA 1
ATOM 703 C C . GLN A 1 95 ? 21.477 2.926 3.480 1.00 38.16 95 GLN A C 1
ATOM 705 O O . GLN A 1 95 ? 21.037 4.068 3.392 1.00 38.16 95 GLN A O 1
ATOM 710 N N . GLY A 1 96 ? 22.035 2.449 4.600 1.00 40.00 96 GLY A N 1
ATOM 711 C CA . GLY A 1 96 ? 22.533 3.331 5.664 1.00 40.00 96 GLY A CA 1
ATOM 712 C C . GLY A 1 96 ? 21.995 3.111 7.079 1.00 40.00 96 GLY A C 1
ATOM 713 O O . GLY A 1 96 ? 21.585 4.072 7.716 1.00 40.00 96 GLY A O 1
AT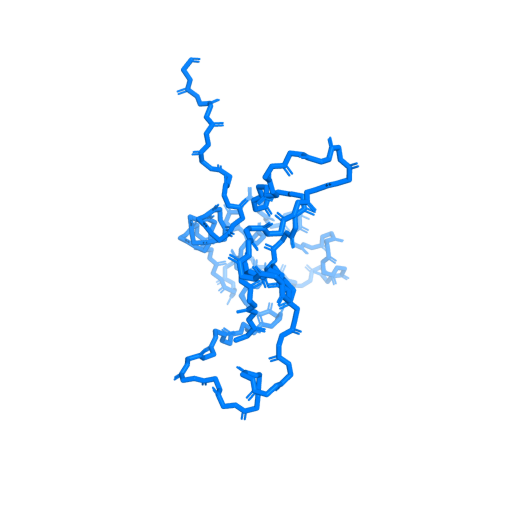OM 714 N N . TYR A 1 97 ? 22.057 1.887 7.607 1.00 35.38 97 TYR A N 1
ATOM 715 C CA . TYR A 1 97 ? 22.284 1.706 9.047 1.00 35.38 97 TYR A CA 1
ATOM 716 C C . TYR A 1 97 ? 23.645 1.032 9.232 1.00 35.38 97 TYR A C 1
ATOM 718 O O . TYR A 1 97 ? 23.754 -0.192 9.171 1.00 35.38 97 TYR A O 1
ATOM 726 N N . ALA A 1 98 ? 24.673 1.863 9.397 1.00 32.84 98 ALA A N 1
ATOM 727 C CA . ALA A 1 98 ? 25.927 1.578 10.087 1.00 32.84 98 ALA A CA 1
ATOM 728 C C . ALA A 1 98 ? 26.447 2.902 10.656 1.00 32.84 98 ALA A C 1
ATOM 730 O O . ALA A 1 98 ? 26.456 3.888 9.884 1.00 32.84 98 ALA A O 1
#

Sequence (98 aa):
MADLLDNGVKPILGEQHDDAVSFTMGASHFNASRATDLGLVYDVDARDDYASYICGLLGEKALKSITLDPRSTCSKVGSILEVVAQLSYHNGATQGYA

Secondary structure (DSSP, 8-state):
-EESB-TTSSBPB-TTSSB--HHHHTT-EE-GGGTSS-S------TTHHHHHHHHHHTHHHHHHHHH--TT--HHHH---SHHHHHHHHHTT------

Foldseek 3Di:
DEDQADPVRHGDAAPVRHRDDCQRQPPHHDDPVCVVDDVDDDDDDPPQRVLQDCCQPPRDVSSCVVVVPNPDHCVVRDHDPVVVVVVCVSSVVPDDDD

Radius of gyration: 18.13 Å; Cα contacts (8 Å, |Δi|>4): 99; chains: 1; bounding box: 41×28×42 Å